Protein AF-A0A3A6NTR2-F1 (afdb_monomer_lite)

Structure (mmCIF, N/CA/C/O backbone):
data_AF-A0A3A6NTR2-F1
#
_entry.id   AF-A0A3A6NTR2-F1
#
loop_
_atom_site.group_PDB
_atom_site.id
_atom_site.type_symbol
_atom_site.label_atom_id
_atom_site.label_alt_id
_atom_site.label_comp_id
_atom_site.label_asym_id
_atom_site.label_entity_id
_atom_site.label_seq_id
_atom_site.pdbx_PDB_ins_code
_atom_site.Cartn_x
_atom_site.Cartn_y
_atom_site.Cartn_z
_atom_site.occupancy
_atom_site.B_iso_or_equiv
_atom_site.auth_seq_id
_atom_site.auth_comp_id
_atom_site.auth_asym_id
_atom_site.auth_atom_id
_atom_site.pdbx_PDB_model_num
ATOM 1 N N . MET A 1 1 ? -12.270 10.016 -14.493 1.00 61.50 1 MET A N 1
ATOM 2 C CA . MET A 1 1 ? -11.353 8.930 -14.091 1.00 61.50 1 MET A CA 1
ATOM 3 C C . MET A 1 1 ? -10.010 9.572 -13.792 1.00 61.50 1 MET A C 1
ATOM 5 O O . MET A 1 1 ? -9.638 10.484 -14.520 1.00 61.50 1 MET A O 1
ATOM 9 N N . ARG A 1 2 ? -9.365 9.223 -12.678 1.00 73.94 2 ARG A N 1
ATOM 10 C CA . ARG A 1 2 ? -8.065 9.795 -12.304 1.00 73.94 2 ARG A CA 1
ATOM 11 C C . ARG A 1 2 ? -6.963 9.080 -13.089 1.00 73.94 2 ARG A C 1
ATOM 13 O O . ARG A 1 2 ? -7.019 7.861 -13.188 1.00 73.94 2 ARG A O 1
ATOM 20 N N . GLU A 1 3 ? -6.002 9.829 -13.623 1.00 80.00 3 GLU A N 1
ATOM 21 C CA . GLU A 1 3 ? -4.793 9.268 -14.235 1.00 80.00 3 GLU A CA 1
ATOM 22 C C . GLU A 1 3 ? -3.884 8.698 -13.139 1.00 80.00 3 GLU A C 1
ATOM 24 O O . GLU A 1 3 ? -3.576 9.397 -12.173 1.00 80.00 3 GLU A O 1
ATOM 29 N N . THR A 1 4 ? -3.491 7.433 -13.272 1.00 84.31 4 THR A N 1
ATOM 30 C CA . THR A 1 4 ? -2.700 6.698 -12.268 1.00 84.31 4 THR A CA 1
ATOM 31 C C . THR A 1 4 ? -1.465 6.028 -12.875 1.00 84.31 4 THR A C 1
ATOM 33 O O . THR A 1 4 ? -0.894 5.127 -12.263 1.00 84.31 4 THR A O 1
ATOM 36 N N . SER A 1 5 ? -1.059 6.416 -14.088 1.00 83.31 5 SER A N 1
ATOM 37 C CA . SER A 1 5 ? 0.150 5.897 -14.727 1.00 83.31 5 SER A CA 1
ATOM 38 C C . SER A 1 5 ? 1.412 6.243 -13.944 1.00 83.31 5 SER A C 1
ATOM 40 O O . SER A 1 5 ? 1.558 7.318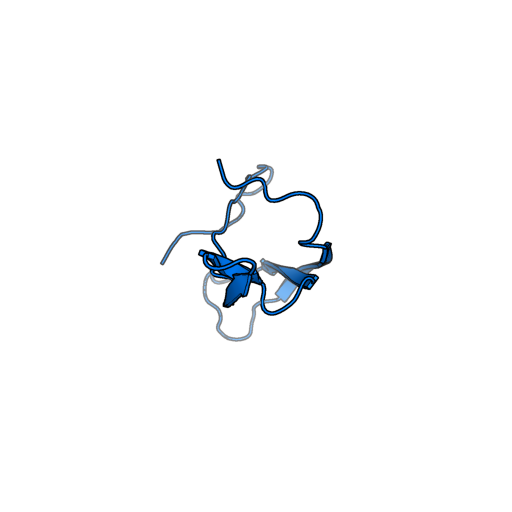 -13.356 1.00 83.31 5 SER A O 1
ATOM 42 N N . LEU A 1 6 ? 2.358 5.305 -13.972 1.00 86.31 6 LEU A N 1
ATOM 43 C CA . LEU A 1 6 ? 3.681 5.484 -13.403 1.00 86.31 6 LEU A CA 1
ATOM 44 C C . LEU A 1 6 ? 4.657 5.897 -14.519 1.00 86.31 6 LEU A C 1
ATOM 46 O O . LEU A 1 6 ? 4.996 5.068 -15.367 1.00 86.31 6 LEU A O 1
ATOM 50 N N . PRO A 1 7 ? 5.116 7.159 -14.558 1.00 84.69 7 PRO A N 1
ATOM 51 C CA . PRO A 1 7 ? 6.112 7.591 -15.527 1.00 84.69 7 PRO A CA 1
ATOM 52 C C . PRO A 1 7 ? 7.457 6.871 -15.324 1.00 84.69 7 PRO A C 1
ATOM 54 O O . PRO A 1 7 ? 7.836 6.560 -14.190 1.00 84.69 7 PRO A O 1
ATOM 57 N N . PRO A 1 8 ? 8.217 6.636 -16.408 1.00 84.06 8 PRO A N 1
ATOM 58 C CA . PRO A 1 8 ? 9.492 5.937 -16.330 1.00 84.06 8 PRO A CA 1
ATOM 59 C C . PRO A 1 8 ? 10.479 6.687 -15.432 1.00 84.06 8 PRO A C 1
ATOM 61 O O . PRO A 1 8 ? 10.594 7.911 -15.498 1.00 84.06 8 PRO A O 1
ATOM 64 N N . LEU A 1 9 ? 11.213 5.927 -14.611 1.00 85.75 9 LEU A N 1
ATOM 65 C CA . LEU A 1 9 ? 12.273 6.420 -13.718 1.00 85.75 9 LEU A CA 1
ATOM 66 C C . LEU A 1 9 ? 11.823 7.484 -12.704 1.00 85.75 9 LEU A C 1
ATOM 68 O O . LEU A 1 9 ? 12.656 8.210 -12.159 1.00 85.75 9 LEU A O 1
ATOM 72 N N . LYS A 1 10 ? 10.520 7.582 -12.425 1.00 86.88 10 LYS A N 1
ATOM 73 C CA . LYS A 1 10 ? 9.981 8.550 -11.475 1.00 86.88 10 LYS A CA 1
ATOM 74 C C . LYS A 1 10 ? 9.201 7.850 -10.372 1.00 86.88 10 LYS A C 1
ATOM 76 O O . LYS A 1 10 ? 8.275 7.087 -10.624 1.00 86.88 10 LYS A O 1
ATOM 81 N N . THR A 1 11 ? 9.550 8.182 -9.136 1.00 87.56 11 THR A N 1
ATOM 82 C CA . THR A 1 11 ? 8.786 7.778 -7.958 1.00 87.56 11 THR A CA 1
ATOM 83 C C . THR A 1 11 ? 7.545 8.654 -7.835 1.00 87.56 11 THR A C 1
ATOM 85 O O . THR A 1 11 ? 7.640 9.884 -7.868 1.00 87.56 11 THR A O 1
ATOM 88 N N . VAL A 1 12 ? 6.384 8.025 -7.675 1.00 87.69 12 VAL A N 1
ATOM 89 C CA . VAL A 1 12 ? 5.107 8.702 -7.435 1.00 87.69 12 VAL A CA 1
ATOM 90 C C . VAL A 1 12 ? 4.559 8.221 -6.093 1.00 87.69 12 VAL A C 1
ATOM 92 O O . VAL A 1 12 ? 4.563 7.024 -5.820 1.00 87.69 12 VAL A O 1
ATOM 95 N N . HIS A 1 13 ? 4.126 9.156 -5.246 1.00 88.19 13 HIS A N 1
ATOM 96 C CA . HIS A 1 13 ? 3.368 8.848 -4.035 1.00 88.19 13 HIS A CA 1
ATOM 97 C C . HIS A 1 13 ? 1.892 9.041 -4.354 1.00 88.19 13 HIS A C 1
ATOM 99 O O . HIS A 1 13 ? 1.487 10.134 -4.749 1.00 88.19 13 HIS A O 1
ATOM 105 N N . GLU A 1 14 ? 1.114 7.982 -4.175 1.00 85.81 14 GLU A N 1
ATOM 106 C CA . GLU A 1 14 ? -0.323 7.989 -4.392 1.00 85.81 14 GLU A CA 1
ATOM 107 C C . GLU A 1 14 ? -1.096 7.718 -3.101 1.00 85.81 14 GLU A C 1
ATOM 109 O O . GLU A 1 14 ? -0.771 6.792 -2.359 1.00 85.81 14 GLU A O 1
ATOM 114 N N . THR A 1 15 ? -2.126 8.526 -2.853 1.00 87.50 15 THR A N 1
ATOM 115 C CA . THR A 1 15 ? -3.030 8.377 -1.706 1.00 87.50 15 THR A CA 1
ATOM 116 C C . THR A 1 15 ? -4.416 8.020 -2.215 1.00 87.50 15 THR A C 1
ATOM 118 O O . THR A 1 15 ? -4.943 8.672 -3.122 1.00 87.50 15 THR A O 1
ATOM 121 N N . PHE A 1 16 ? -5.010 6.996 -1.606 1.00 84.50 16 PHE A N 1
ATOM 122 C CA . PHE A 1 16 ? -6.356 6.526 -1.902 1.00 84.50 16 PHE A CA 1
ATOM 123 C C . PHE A 1 16 ? -7.216 6.627 -0.647 1.00 84.50 16 PHE A C 1
ATOM 125 O O . PHE A 1 16 ? -6.809 6.194 0.430 1.00 84.50 16 PHE A O 1
ATOM 132 N N . GLU A 1 17 ? -8.415 7.177 -0.797 1.00 85.75 17 GLU A N 1
ATOM 133 C CA . GLU A 1 17 ? -9.426 7.170 0.253 1.00 85.75 17 GLU A CA 1
ATOM 134 C C . GLU A 1 17 ? -10.328 5.954 0.056 1.00 85.75 17 GLU A C 1
ATOM 136 O O . GLU A 1 17 ? -10.966 5.802 -0.987 1.00 85.75 17 GLU A O 1
ATOM 141 N N . ILE A 1 18 ? -10.362 5.068 1.051 1.00 83.31 18 ILE A N 1
ATOM 142 C CA . ILE A 1 18 ? -11.164 3.846 1.010 1.00 83.31 18 ILE A CA 1
ATOM 143 C C . ILE A 1 18 ? -12.273 3.982 2.057 1.00 83.31 18 ILE A C 1
ATOM 145 O O . ILE A 1 18 ? -11.971 3.977 3.254 1.00 83.31 18 ILE A O 1
ATOM 149 N N . PRO A 1 19 ? -13.552 4.106 1.654 1.00 84.38 19 PRO A N 1
ATOM 150 C CA . PRO A 1 19 ? -14.646 4.076 2.611 1.00 84.38 19 PRO A CA 1
ATOM 151 C C . PRO A 1 19 ? -14.693 2.689 3.253 1.00 84.38 19 PRO A C 1
ATOM 153 O O . PRO A 1 19 ? -14.858 1.680 2.567 1.00 84.38 19 PRO A O 1
ATOM 156 N N . TYR A 1 20 ? -14.540 2.639 4.573 1.00 84.00 20 TYR A N 1
ATOM 157 C CA . TYR A 1 20 ? -14.503 1.386 5.317 1.00 84.00 20 TYR A CA 1
ATOM 158 C C . TYR A 1 20 ? -15.795 1.195 6.125 1.00 84.00 20 TYR A C 1
ATOM 160 O O . TYR A 1 20 ? -16.286 2.156 6.730 1.00 84.00 20 TYR A O 1
ATOM 168 N N . PRO A 1 21 ? -16.388 -0.014 6.136 1.00 84.88 21 PRO A N 1
ATOM 169 C CA . PRO A 1 21 ? -17.669 -0.240 6.787 1.00 84.88 21 PRO A CA 1
ATOM 170 C C . PRO A 1 21 ? -17.568 -0.094 8.312 1.00 84.88 21 PRO A C 1
ATOM 172 O O . PRO A 1 21 ? -16.678 -0.650 8.959 1.00 84.88 21 PRO A O 1
ATOM 175 N N . TYR A 1 22 ? -18.538 0.611 8.894 1.00 86.75 22 TYR A N 1
ATOM 176 C CA . TYR A 1 22 ? -18.688 0.806 10.337 1.00 86.75 22 TYR A CA 1
ATOM 177 C C . TYR A 1 22 ? -20.128 0.523 10.785 1.00 86.75 22 TYR A C 1
ATOM 179 O O . TYR A 1 22 ? -21.052 0.478 9.970 1.00 86.75 22 TYR A O 1
ATOM 187 N N . LYS A 1 23 ? -20.323 0.327 12.090 1.00 84.50 23 LYS A N 1
ATOM 188 C CA . LYS A 1 23 ? -21.627 0.187 12.748 1.00 84.50 23 LYS A CA 1
ATOM 189 C C . LYS A 1 23 ? -21.754 1.238 13.840 1.00 84.50 23 LYS A C 1
ATOM 191 O O . LYS A 1 23 ? -20.790 1.504 14.557 1.00 84.50 23 LYS A O 1
ATOM 196 N N . ASP A 1 24 ? -22.948 1.797 13.987 1.00 84.25 24 ASP A N 1
ATOM 197 C CA . ASP A 1 24 ? -23.272 2.623 15.145 1.00 84.25 24 ASP A CA 1
ATOM 198 C C . ASP A 1 24 ? -23.556 1.709 16.347 1.00 84.25 24 ASP A C 1
ATOM 200 O O . ASP A 1 24 ? -24.367 0.784 16.266 1.00 84.25 24 ASP A O 1
ATOM 204 N N . VAL A 1 25 ? -22.885 1.965 17.465 1.00 82.38 25 VAL A N 1
ATOM 205 C CA . VAL A 1 25 ? -22.981 1.187 18.704 1.00 82.38 25 VAL A CA 1
ATOM 206 C C . VAL A 1 25 ? -23.239 2.135 19.866 1.00 82.38 25 VAL A C 1
ATOM 208 O O . VAL A 1 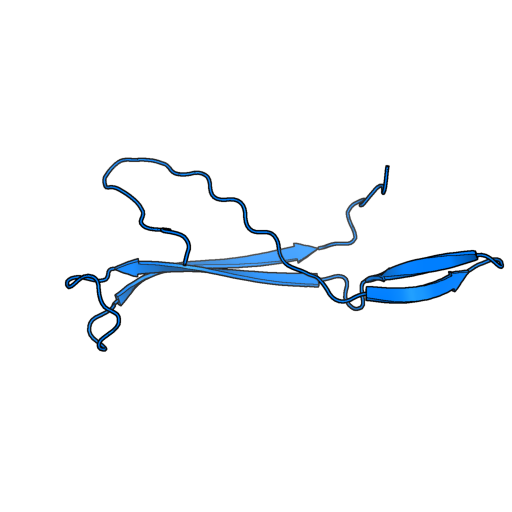25 ? -22.656 3.215 19.942 1.00 82.38 25 VAL A O 1
ATOM 211 N N . GLU A 1 26 ? -24.116 1.750 20.788 1.00 81.88 26 GLU A N 1
ATOM 212 C CA . GLU A 1 26 ? -24.385 2.537 21.989 1.00 81.88 26 GLU A CA 1
ATOM 213 C C . GLU A 1 26 ? -23.540 2.001 23.149 1.00 81.88 26 GLU A C 1
ATOM 215 O O . GLU A 1 26 ? -23.765 0.898 23.647 1.00 81.88 26 GLU A O 1
ATOM 220 N N . LYS A 1 27 ? -22.533 2.772 23.571 1.00 76.94 27 LYS A N 1
ATOM 221 C CA . LYS A 1 27 ? -21.681 2.451 24.724 1.00 76.94 27 LYS A CA 1
ATOM 222 C C . LYS A 1 27 ? -21.805 3.568 25.751 1.00 76.94 27 LYS A C 1
ATOM 224 O O . LYS A 1 27 ? -21.489 4.722 25.474 1.00 76.94 27 LYS A O 1
ATOM 229 N N . GLY A 1 28 ? -22.301 3.234 26.942 1.00 71.94 28 GLY A N 1
ATOM 230 C CA . GLY A 1 28 ? -22.430 4.192 28.047 1.00 71.94 28 GLY A CA 1
ATOM 231 C C . GLY A 1 28 ? -23.382 5.364 27.768 1.00 71.94 28 GLY A C 1
ATOM 232 O O . GLY A 1 28 ? -23.106 6.481 28.198 1.00 71.94 28 GLY A O 1
ATOM 233 N N . GLY A 1 29 ? -24.469 5.135 27.019 1.00 79.25 29 GLY A N 1
ATOM 234 C CA . GLY A 1 29 ? -25.471 6.163 26.694 1.00 79.25 29 GLY A CA 1
ATOM 235 C C . GLY A 1 29 ? -25.043 7.165 25.615 1.00 79.25 29 GLY A C 1
ATOM 236 O O . GLY A 1 29 ? -25.698 8.188 25.427 1.00 79.25 29 GLY A O 1
ATOM 237 N N . LYS A 1 30 ? -23.936 6.898 24.907 1.00 76.12 30 LYS A N 1
ATOM 238 C CA . LYS A 1 30 ? -23.491 7.662 23.735 1.00 76.12 30 LYS A CA 1
ATOM 239 C C . LYS A 1 30 ? -23.416 6.747 22.515 1.00 76.12 30 LYS A C 1
ATOM 241 O O . LYS A 1 30 ? -22.940 5.616 22.611 1.00 76.12 30 LYS A O 1
ATOM 246 N N . LYS A 1 31 ? -23.855 7.258 21.361 1.00 78.25 31 LYS A N 1
ATOM 247 C CA . LYS A 1 31 ? -23.666 6.599 20.062 1.00 78.25 31 LYS A CA 1
ATOM 248 C C . LYS A 1 31 ? -22.225 6.810 19.601 1.00 78.25 31 LYS A C 1
ATOM 250 O O . LYS A 1 31 ? -21.792 7.952 19.468 1.00 78.25 31 LYS A O 1
ATOM 255 N N . THR A 1 32 ? -21.504 5.722 19.369 1.00 80.75 32 THR A N 1
ATOM 256 C CA . THR A 1 32 ? -20.162 5.707 18.780 1.00 80.75 32 THR A CA 1
ATOM 257 C C . THR A 1 32 ? -20.169 4.894 17.490 1.00 80.75 32 THR A C 1
ATOM 259 O O . THR A 1 32 ? -21.052 4.063 17.291 1.00 80.75 32 THR A O 1
ATOM 262 N N . ARG A 1 33 ? -19.188 5.116 16.616 1.00 81.00 33 ARG A N 1
ATOM 263 C CA . ARG A 1 33 ? -18.982 4.317 15.401 1.00 81.00 33 ARG A CA 1
ATOM 264 C C . ARG A 1 33 ? -17.828 3.357 15.622 1.00 81.00 33 ARG A C 1
ATOM 266 O O . ARG A 1 33 ? -16.739 3.791 15.983 1.00 81.00 33 ARG A O 1
ATOM 273 N N . GLU A 1 34 ? -18.062 2.074 15.385 1.00 82.12 34 GLU A N 1
ATOM 274 C CA . GLU A 1 34 ? -17.031 1.034 15.443 1.00 82.12 34 GLU A CA 1
ATOM 275 C C . GLU A 1 34 ? -16.886 0.378 14.077 1.00 82.12 34 GLU A C 1
ATOM 277 O O . GLU A 1 34 ? -17.872 0.198 13.360 1.00 82.12 34 GLU A O 1
ATOM 282 N N . LEU A 1 35 ? -15.656 0.040 13.6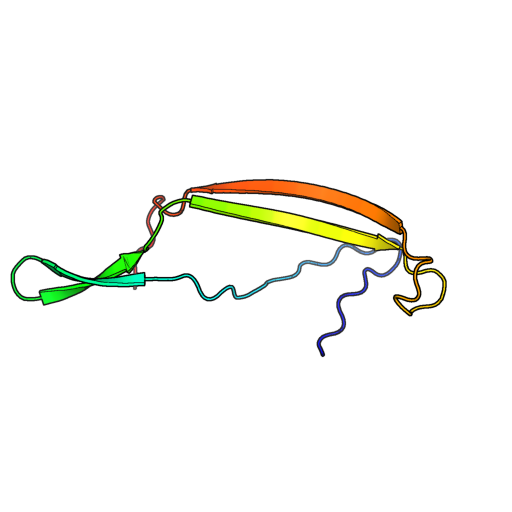93 1.00 83.38 35 LEU A N 1
ATOM 283 C CA . LEU A 1 35 ? -15.396 -0.649 12.433 1.00 83.38 35 LEU A CA 1
ATOM 284 C C . LEU A 1 35 ? -16.081 -2.025 12.441 1.00 83.38 35 LEU A C 1
ATOM 286 O O . LEU A 1 35 ? -16.189 -2.680 13.476 1.00 83.38 35 LEU A O 1
ATOM 290 N N . VAL A 1 36 ? -16.582 -2.466 11.283 1.00 83.81 36 VAL A N 1
ATOM 291 C CA . VAL A 1 36 ? -17.208 -3.797 11.154 1.00 83.81 36 VAL A CA 1
ATOM 292 C C . VAL A 1 36 ? -16.173 -4.911 11.297 1.00 83.81 36 VAL A C 1
ATOM 294 O O . VAL A 1 36 ? -16.502 -5.996 11.776 1.00 83.81 36 VAL A O 1
ATOM 297 N N . ASN A 1 37 ? -14.957 -4.645 10.836 1.00 84.12 37 ASN A N 1
ATOM 298 C CA . ASN A 1 37 ? -13.823 -5.543 10.890 1.00 84.12 37 ASN A CA 1
ATOM 299 C C . ASN A 1 37 ? -12.572 -4.712 11.187 1.00 84.12 37 ASN A C 1
ATOM 301 O O . ASN A 1 37 ? -12.502 -3.526 10.870 1.00 84.12 37 ASN A O 1
ATOM 305 N N . ASP A 1 38 ? -11.608 -5.347 11.823 1.00 84.06 38 ASP A N 1
ATOM 306 C CA . ASP A 1 38 ? -10.388 -4.712 12.287 1.00 84.06 38 ASP A CA 1
ATOM 307 C C . ASP A 1 38 ? -9.216 -4.946 11.329 1.00 84.06 38 ASP A C 1
ATOM 309 O O . ASP A 1 38 ? -8.117 -4.456 11.555 1.00 84.06 38 ASP A O 1
ATOM 313 N N . GLU A 1 39 ? -9.437 -5.705 10.257 1.00 85.12 39 GLU A N 1
ATOM 314 C CA . GLU A 1 39 ? -8.407 -6.067 9.293 1.00 85.12 39 GLU A CA 1
ATOM 315 C C . GLU A 1 39 ? -8.790 -5.600 7.886 1.00 85.12 39 GLU A C 1
ATOM 317 O O . GLU A 1 39 ? -9.931 -5.747 7.437 1.00 85.12 39 GLU A O 1
ATOM 322 N N . LEU A 1 40 ? -7.814 -5.063 7.158 1.00 88.00 40 LEU A N 1
ATOM 323 C CA . LEU A 1 40 ? -7.942 -4.733 5.742 1.00 88.00 40 LEU A CA 1
ATOM 324 C C . LEU A 1 40 ? -6.801 -5.395 4.969 1.00 88.00 40 LEU A C 1
ATOM 326 O O . LEU A 1 40 ? -5.631 -5.122 5.225 1.00 88.00 40 LEU A O 1
ATOM 330 N N . VAL A 1 41 ? -7.138 -6.258 4.011 1.00 91.00 41 VAL A N 1
ATOM 331 C CA . VAL A 1 41 ? -6.171 -6.808 3.053 1.00 91.00 41 VAL A CA 1
ATOM 332 C C . VAL A 1 41 ? -6.171 -5.905 1.827 1.00 91.00 41 VAL A C 1
ATOM 334 O O . VAL A 1 41 ? -7.203 -5.744 1.177 1.00 91.00 41 VAL A O 1
ATOM 337 N N . VAL A 1 42 ? -5.030 -5.282 1.544 1.00 90.56 42 VAL A N 1
ATOM 338 C CA . VAL A 1 42 ? -4.835 -4.401 0.390 1.00 90.56 42 VAL A CA 1
ATOM 339 C C . VAL A 1 42 ? -3.930 -5.100 -0.609 1.00 90.56 42 VAL A C 1
ATOM 341 O O . VAL A 1 42 ? -2.825 -5.509 -0.264 1.00 90.56 42 VAL A O 1
ATOM 344 N N . GLU A 1 43 ? -4.385 -5.193 -1.852 1.00 94.50 43 GLU A N 1
ATOM 345 C CA . GLU A 1 43 ? -3.596 -5.690 -2.973 1.00 94.50 43 GLU A CA 1
ATOM 346 C C . GLU A 1 43 ? -3.282 -4.527 -3.919 1.00 94.50 43 GLU A C 1
ATOM 348 O O . GLU A 1 43 ? -4.185 -3.848 -4.413 1.00 94.50 43 GLU A O 1
ATOM 353 N N . VAL A 1 44 ? -1.998 -4.284 -4.168 1.00 91.06 44 VAL A N 1
ATOM 354 C CA . VAL A 1 44 ? -1.518 -3.267 -5.105 1.00 91.06 44 VAL A CA 1
ATOM 355 C C . VAL A 1 44 ? -1.016 -3.970 -6.355 1.00 91.06 44 VAL A C 1
ATOM 357 O O . VAL A 1 44 ? -0.123 -4.810 -6.276 1.00 91.06 44 VAL A O 1
ATOM 360 N N . LYS A 1 45 ? -1.576 -3.612 -7.515 1.00 93.06 45 LYS A N 1
ATOM 361 C CA . LYS A 1 45 ? -1.175 -4.134 -8.827 1.00 93.06 45 LYS A CA 1
ATOM 362 C C . LYS A 1 45 ? -0.719 -3.001 -9.733 1.00 93.06 45 LYS A C 1
ATOM 364 O O . LYS A 1 45 ? -1.457 -2.042 -9.947 1.00 93.06 45 LYS A O 1
ATOM 369 N N . ILE A 1 46 ? 0.476 -3.142 -10.297 1.00 90.56 46 ILE A N 1
ATOM 370 C CA . ILE A 1 46 ? 0.967 -2.297 -11.385 1.00 90.56 46 ILE A CA 1
ATOM 371 C C . ILE A 1 46 ? 0.792 -3.075 -12.680 1.00 90.56 46 ILE A C 1
ATOM 373 O O . ILE A 1 46 ? 1.350 -4.162 -12.844 1.00 90.56 46 ILE A O 1
ATOM 377 N N . TRP A 1 47 ? 0.030 -2.497 -13.599 1.00 91.50 47 TRP A N 1
ATOM 378 C CA . TRP A 1 47 ? -0.230 -3.068 -14.911 1.00 91.50 47 TRP A CA 1
ATOM 379 C C . TRP A 1 47 ? 0.695 -2.444 -15.948 1.00 91.50 47 TRP A C 1
ATOM 381 O O . TRP A 1 47 ? 0.829 -1.222 -16.018 1.00 91.50 47 TRP A O 1
ATOM 391 N N . TYR A 1 48 ? 1.310 -3.285 -16.772 1.00 90.00 48 TYR A N 1
ATOM 392 C CA . TYR A 1 48 ? 1.899 -2.859 -18.029 1.00 90.00 48 TYR A CA 1
ATOM 393 C C . TYR A 1 48 ? 0.843 -2.980 -19.124 1.00 90.00 48 TYR A C 1
ATOM 395 O O . TYR A 1 48 ? 0.380 -4.080 -19.430 1.00 90.00 48 TYR A O 1
ATOM 403 N N . VAL A 1 49 ? 0.458 -1.837 -19.690 1.00 90.50 49 VAL A N 1
ATOM 404 C CA . VAL A 1 49 ? -0.575 -1.736 -20.723 1.00 90.50 49 VAL A CA 1
ATOM 405 C C . VAL A 1 49 ? 0.088 -1.229 -22.011 1.00 90.50 49 VAL A C 1
ATOM 407 O O . VAL A 1 49 ? 0.241 -0.018 -22.179 1.00 90.50 49 VAL A O 1
ATOM 410 N N . PRO A 1 50 ? 0.548 -2.123 -22.909 1.00 84.75 50 PRO A N 1
ATOM 411 C CA . PRO A 1 50 ? 1.400 -1.745 -24.042 1.00 84.75 50 PRO A CA 1
ATOM 412 C C . PRO A 1 50 ? 0.712 -0.808 -25.043 1.00 84.75 50 PRO A C 1
ATOM 414 O O . PRO A 1 50 ? 1.380 0.015 -25.665 1.00 84.75 50 PRO A O 1
ATOM 417 N N . PHE A 1 51 ? -0.612 -0.909 -25.171 1.00 85.88 51 PHE A 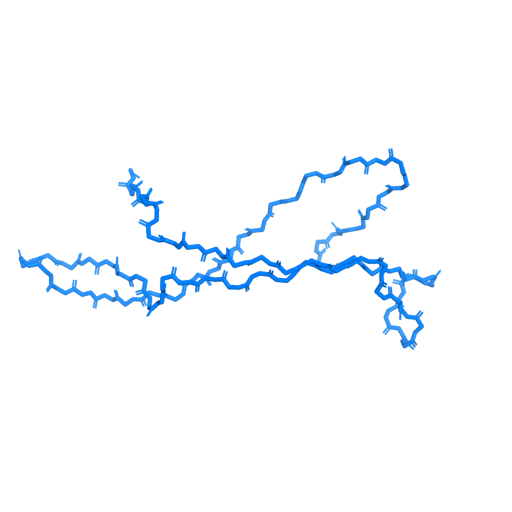N 1
ATOM 418 C CA . PHE A 1 51 ? -1.414 -0.108 -26.100 1.00 85.88 51 PHE A CA 1
ATOM 419 C C . PHE A 1 51 ? -2.251 0.971 -25.398 1.00 85.88 51 PHE A C 1
ATOM 421 O O . PHE A 1 51 ? -3.074 1.618 -26.031 1.00 85.88 51 PHE A O 1
ATOM 428 N N . GLY A 1 52 ? -2.046 1.175 -24.092 1.00 80.62 52 GLY A N 1
ATOM 429 C CA . GLY A 1 52 ? -2.805 2.138 -23.286 1.00 80.62 52 GLY A CA 1
ATOM 430 C C . GLY A 1 52 ? -4.232 1.708 -22.923 1.00 80.62 52 GLY A C 1
ATOM 431 O O . GLY A 1 52 ? -4.857 2.365 -22.096 1.00 80.62 52 GLY A O 1
ATOM 432 N N . GLU A 1 53 ? -4.720 0.593 -23.469 1.00 83.81 53 GLU A N 1
ATOM 433 C CA . GLU A 1 53 ? -6.068 0.073 -23.232 1.00 83.81 53 GLU A CA 1
ATOM 434 C C . GLU A 1 53 ? -6.046 -1.368 -22.693 1.00 83.81 53 GLU A C 1
ATOM 436 O O . GLU A 1 53 ? -5.180 -2.176 -23.039 1.00 83.81 53 GLU A O 1
ATOM 441 N N . PHE A 1 54 ? -7.008 -1.685 -21.821 1.00 87.19 54 PHE A N 1
ATOM 442 C CA . PHE A 1 54 ? -7.200 -3.015 -21.231 1.00 87.19 54 PHE A CA 1
ATOM 443 C C . PHE A 1 54 ? -7.994 -3.916 -22.190 1.00 87.19 54 PHE A C 1
ATOM 445 O O . PHE A 1 54 ? -9.174 -4.190 -21.972 1.00 87.19 54 PHE A O 1
ATOM 452 N N . GLU A 1 55 ? -7.355 -4.334 -23.282 1.00 87.94 55 GLU A N 1
ATOM 453 C CA . GLU A 1 55 ? -7.962 -5.160 -24.341 1.00 87.94 55 GLU A CA 1
ATOM 454 C C . GLU A 1 55 ? -7.511 -6.635 -24.305 1.00 87.94 55 GLU A C 1
ATOM 456 O O . GLU A 1 55 ? -7.614 -7.359 -25.294 1.00 87.94 55 GLU A O 1
ATOM 461 N N . GLY A 1 56 ? -7.002 -7.110 -23.164 1.00 88.56 56 GLY A N 1
ATOM 462 C CA . GLY A 1 56 ? -6.544 -8.491 -22.973 1.00 88.56 56 GLY A CA 1
ATOM 463 C C . GLY A 1 56 ? -5.063 -8.712 -23.293 1.00 88.56 56 GLY A C 1
ATOM 464 O O . GLY A 1 56 ? -4.602 -9.854 -23.347 1.00 88.56 56 GLY A O 1
ATOM 465 N N . HIS A 1 57 ? -4.311 -7.632 -23.506 1.00 88.19 57 HIS A N 1
ATOM 466 C CA . HIS A 1 57 ? -2.857 -7.643 -23.710 1.00 88.19 57 HIS A CA 1
ATOM 467 C C . HIS A 1 57 ? -2.081 -7.097 -22.505 1.00 88.19 57 HIS A C 1
ATOM 469 O O . HIS A 1 57 ? -0.849 -7.052 -22.525 1.00 88.19 57 HIS A O 1
ATOM 475 N N . GLU A 1 58 ? -2.784 -6.647 -21.471 1.00 92.44 58 GLU A N 1
ATOM 476 C CA . GLU A 1 58 ? -2.198 -6.177 -20.230 1.00 92.44 58 GLU A CA 1
ATOM 477 C C . GLU A 1 58 ? -1.482 -7.303 -19.479 1.00 92.44 58 GLU A C 1
ATOM 479 O O . GLU A 1 58 ? -1.907 -8.459 -19.452 1.00 92.44 58 GLU A O 1
ATOM 484 N N . VAL A 1 59 ? -0.380 -6.947 -18.825 1.00 92.44 59 VAL A N 1
ATOM 485 C CA . VAL A 1 59 ? 0.398 -7.873 -18.001 1.00 92.44 59 VAL A CA 1
ATOM 486 C C . VAL A 1 59 ? 0.602 -7.249 -16.629 1.00 92.44 59 VAL A C 1
ATOM 488 O O . VAL A 1 59 ? 0.922 -6.065 -16.518 1.00 92.44 59 VAL A O 1
ATOM 491 N N . ILE A 1 60 ? 0.440 -8.042 -15.568 1.00 93.31 60 ILE A N 1
ATOM 492 C CA . ILE A 1 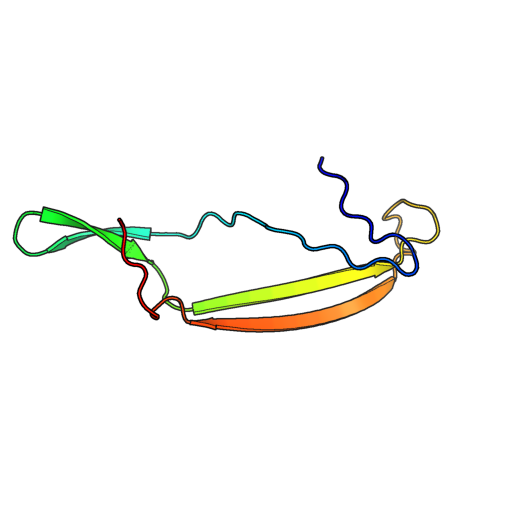60 ? 0.800 -7.610 -14.215 1.00 93.31 60 ILE A CA 1
ATOM 493 C C . ILE A 1 60 ? 2.322 -7.487 -14.158 1.00 93.31 60 ILE A C 1
ATOM 495 O O . ILE A 1 60 ? 3.042 -8.480 -14.234 1.00 93.31 60 ILE A O 1
ATOM 499 N N . PHE A 1 61 ? 2.805 -6.257 -14.032 1.00 90.62 61 PHE A N 1
ATOM 500 C CA . PHE A 1 61 ? 4.227 -5.962 -13.906 1.00 90.62 61 PHE A CA 1
ATOM 501 C C . PHE A 1 61 ? 4.710 -6.139 -12.465 1.00 90.62 61 PHE A C 1
ATOM 503 O O . PHE A 1 61 ? 5.810 -6.628 -12.224 1.00 90.62 61 PHE A O 1
ATOM 510 N N . PHE A 1 62 ? 3.874 -5.751 -11.503 1.00 91.75 62 PHE A N 1
ATOM 511 C CA . PHE A 1 62 ? 4.155 -5.887 -10.080 1.00 91.75 62 PHE A CA 1
ATOM 512 C C . PHE A 1 62 ? 2.860 -6.130 -9.312 1.00 91.75 62 PHE A C 1
ATOM 514 O O . PHE A 1 62 ? 1.820 -5.557 -9.645 1.00 91.75 62 PHE A O 1
ATOM 521 N N . GLN A 1 63 ? 2.940 -6.956 -8.275 1.00 95.75 63 GLN A N 1
ATOM 522 C CA . GLN A 1 63 ? 1.842 -7.215 -7.360 1.00 95.75 63 GLN A CA 1
ATOM 523 C C . GLN A 1 63 ? 2.388 -7.370 -5.946 1.00 95.75 63 GLN A C 1
ATOM 525 O O . GLN A 1 63 ? 3.354 -8.100 -5.725 1.00 95.75 63 GLN A O 1
ATOM 530 N N . GLU A 1 64 ? 1.738 -6.714 -4.996 1.00 95.81 64 GLU A N 1
ATOM 531 C CA . GLU A 1 64 ? 2.032 -6.852 -3.576 1.00 95.81 64 GLU A CA 1
ATOM 532 C C . GLU A 1 64 ? 0.730 -6.899 -2.784 1.00 95.81 64 GLU A C 1
ATOM 534 O O . GLU A 1 64 ? -0.193 -6.122 -3.031 1.00 95.81 64 GLU A O 1
ATOM 539 N N . GLU A 1 65 ? 0.664 -7.816 -1.825 1.00 96.38 65 GLU A N 1
ATOM 540 C CA . GLU A 1 65 ? -0.434 -7.913 -0.874 1.00 96.38 65 GLU A CA 1
ATOM 541 C C . GLU A 1 65 ? 0.062 -7.502 0.510 1.00 96.38 65 GLU A C 1
ATOM 543 O O . GLU A 1 65 ? 1.124 -7.935 0.965 1.00 96.38 65 GLU A O 1
ATOM 548 N N . LYS A 1 66 ? -0.726 -6.679 1.200 1.00 92.69 66 LYS A N 1
ATOM 549 C CA . LYS A 1 66 ? -0.432 -6.233 2.554 1.00 92.69 66 LYS A CA 1
ATOM 550 C C . LYS A 1 66 ? -1.667 -6.322 3.433 1.00 92.69 66 LYS A C 1
ATOM 552 O O . LYS A 1 66 ? -2.703 -5.724 3.149 1.00 92.69 66 LYS A O 1
ATOM 557 N N . LYS A 1 67 ? -1.519 -7.022 4.555 1.00 91.69 67 LYS A N 1
ATOM 558 C CA . LYS A 1 67 ? -2.518 -7.063 5.621 1.00 91.69 67 LYS A CA 1
ATOM 559 C C . LYS A 1 67 ? -2.298 -5.894 6.583 1.00 91.69 67 LYS A C 1
ATOM 561 O O . LYS A 1 67 ? -1.203 -5.730 7.118 1.00 91.69 67 LYS A O 1
ATOM 566 N N . LEU A 1 68 ? -3.330 -5.085 6.787 1.00 88.00 68 LEU A N 1
ATOM 567 C CA . LEU A 1 68 ? -3.342 -3.936 7.687 1.00 88.00 68 LEU A CA 1
ATOM 568 C C . LEU A 1 68 ? -4.234 -4.236 8.896 1.00 88.00 68 LEU A C 1
ATOM 570 O O . LEU A 1 68 ? -5.372 -4.671 8.724 1.00 88.00 68 LEU A O 1
ATOM 574 N N . ASP A 1 69 ? -3.713 -3.981 10.097 1.00 86.62 69 ASP A N 1
ATOM 575 C CA . ASP A 1 69 ? -4.477 -3.994 11.349 1.00 86.62 69 ASP A CA 1
ATOM 576 C C . ASP A 1 69 ? -4.948 -2.567 11.669 1.00 86.62 69 ASP A C 1
ATOM 578 O O . ASP A 1 69 ? -4.146 -1.647 11.863 1.00 86.62 69 ASP A O 1
ATOM 582 N N . LEU A 1 70 ? -6.265 -2.385 11.697 1.00 81.75 70 LEU A N 1
ATOM 583 C CA . LEU A 1 70 ? -6.941 -1.111 11.909 1.00 81.75 70 LEU A CA 1
ATOM 584 C C . LEU A 1 70 ? -7.117 -0.774 13.401 1.00 81.75 70 LEU A C 1
ATOM 586 O O . LEU A 1 70 ? -7.593 0.315 13.710 1.00 81.75 70 LEU A O 1
ATOM 590 N N . LYS A 1 71 ? -6.716 -1.649 14.338 1.00 71.12 71 LYS A N 1
ATOM 591 C CA . LYS A 1 71 ? -6.804 -1.407 15.797 1.00 71.12 71 LYS A CA 1
ATOM 592 C C . LYS A 1 71 ? -5.778 -0.417 16.327 1.00 71.12 71 LYS A C 1
ATOM 594 O O . LYS A 1 71 ? -5.920 0.058 17.454 1.00 71.12 71 LYS A O 1
ATOM 599 N N . THR A 1 72 ? -4.739 -0.123 15.552 1.00 53.59 72 THR A N 1
ATOM 600 C CA . THR A 1 72 ? -3.632 0.736 15.981 1.00 53.59 72 THR A CA 1
ATOM 601 C C . THR A 1 72 ? -4.080 2.206 15.994 1.00 53.59 72 THR A C 1
ATOM 603 O O . THR A 1 72 ? -3.941 2.913 15.007 1.00 53.59 72 THR A O 1
ATOM 606 N N . GLU A 1 73 ? -4.699 2.623 17.103 1.00 43.28 73 GLU A N 1
ATOM 607 C CA . GLU A 1 73 ? -5.016 4.004 17.514 1.00 43.28 73 GLU A CA 1
ATOM 608 C C . GLU A 1 73 ? -5.513 4.961 16.413 1.00 43.28 73 GLU A C 1
ATOM 610 O O . GLU A 1 73 ? -4.852 5.932 16.043 1.00 43.28 73 GLU A O 1
ATOM 615 N N . TRP A 1 74 ? -6.761 4.782 15.977 1.00 49.09 74 TRP A N 1
A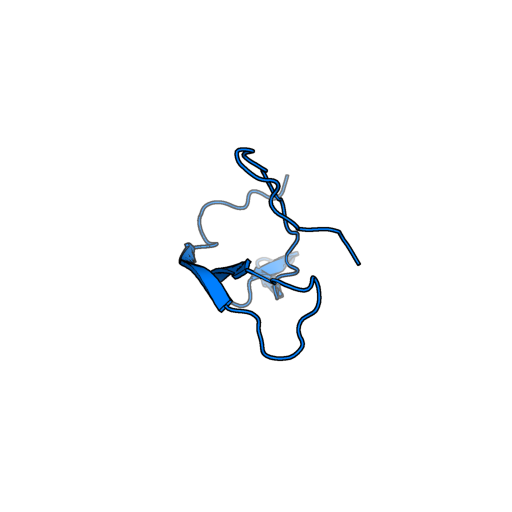TOM 616 C CA . TRP A 1 74 ? -7.502 5.878 15.347 1.00 49.09 74 TRP A CA 1
ATOM 617 C C . TRP A 1 74 ? -8.041 6.812 16.432 1.00 49.09 74 TRP A C 1
ATOM 619 O O . TRP A 1 74 ? -9.175 6.682 16.896 1.00 49.09 74 TRP A O 1
ATOM 629 N N . VAL A 1 75 ? -7.214 7.762 16.868 1.00 41.22 75 VAL A N 1
ATOM 630 C CA . VAL A 1 75 ? -7.700 8.909 17.640 1.00 41.22 75 VAL A CA 1
ATOM 631 C C . VAL A 1 75 ? -8.469 9.808 16.674 1.00 41.22 75 VAL A C 1
ATOM 633 O O . VAL A 1 75 ? -7.871 10.578 15.926 1.00 41.22 75 VAL A O 1
ATOM 636 N N . TRP A 1 76 ? -9.800 9.717 16.690 1.00 39.84 76 TRP A N 1
ATOM 637 C CA . TRP A 1 76 ? -10.650 10.776 16.149 1.00 39.84 76 TRP A CA 1
ATOM 638 C C . TRP A 1 76 ? -10.346 12.054 16.946 1.00 39.84 76 TRP A C 1
ATOM 640 O O . TRP A 1 76 ? -10.734 12.159 18.111 1.00 39.84 76 TRP A O 1
ATOM 650 N N . ARG A 1 77 ? -9.581 12.978 16.359 1.00 35.41 77 ARG A N 1
ATOM 651 C CA . ARG A 1 77 ? -9.497 14.364 16.835 1.00 35.41 77 ARG A CA 1
ATOM 652 C C . ARG A 1 77 ? -10.561 15.206 16.157 1.00 35.41 77 ARG A C 1
ATOM 654 O O . ARG A 1 77 ? -10.786 14.985 14.948 1.00 35.41 77 ARG A O 1
#

Secondary structure (DSSP, 8-state):
-------TT------------EEEEEETTEEEEEES-SEEEEEEEEEE-TTSS-SS--EEEEEEEEEEETTS-----

Sequence (77 aa):
MRETSLPPLKTVHETFEIPYPYKDVEKGGKKTRELVNDELVVEVKIWYVPFGEFEGHEVIFFQEEKKLDLKTEWVWR

Foldseek 3Di:
DDDDDDDPPDDDDDDDDDDFDWDFDQDPNDTDIDGPDQKDKDKDWDWDDPPPDPPPPIDGPDIDIDMDGNPPDPPPD

pLDDT: mean 82.36, std 12.74, range [35.41, 96.38]

Radius of gyration: 18.52 Å; chains: 1; bounding box: 38×23×54 Å